Protein AF-A0A9R1XQG2-F1 (afdb_monomer_lite)

Structure (mmCIF, N/CA/C/O backbone):
data_AF-A0A9R1XQG2-F1
#
_entry.id   AF-A0A9R1XQG2-F1
#
loop_
_atom_site.group_PDB
_atom_site.id
_atom_site.type_symbol
_atom_site.label_atom_id
_atom_site.label_alt_id
_atom_site.label_comp_id
_atom_site.label_asym_id
_atom_site.label_entity_id
_atom_site.label_seq_id
_atom_site.pdbx_PDB_ins_code
_atom_site.Cartn_x
_atom_site.Cartn_y
_atom_site.Cartn_z
_atom_site.occupancy
_atom_site.B_iso_or_equiv
_atom_site.auth_seq_id
_atom_site.auth_comp_id
_atom_site.auth_asym_id
_atom_site.auth_atom_id
_atom_site.pdbx_PDB_model_num
ATOM 1 N N . MET A 1 1 ? -25.262 -11.845 34.149 1.00 42.41 1 MET A N 1
ATOM 2 C CA . MET A 1 1 ? -24.342 -10.850 33.544 1.00 42.41 1 MET A CA 1
ATOM 3 C C . MET A 1 1 ? -23.549 -11.392 32.338 1.00 42.41 1 MET A C 1
ATOM 5 O O . MET A 1 1 ? -22.545 -10.799 31.979 1.00 42.41 1 MET A O 1
ATOM 9 N N . LEU A 1 2 ? -23.989 -12.481 31.679 1.00 42.47 2 LEU A N 1
ATOM 10 C CA . LEU A 1 2 ? -23.275 -13.110 30.546 1.00 42.47 2 LEU A CA 1
ATOM 11 C C . LEU A 1 2 ? -24.090 -13.155 29.234 1.00 42.47 2 LEU A C 1
ATOM 13 O O . LEU A 1 2 ? -23.563 -13.539 28.199 1.00 42.47 2 LEU A O 1
ATOM 17 N N . LEU A 1 3 ? -25.350 -12.705 29.249 1.00 41.69 3 LEU A N 1
ATOM 18 C CA . LEU A 1 3 ? -26.226 -12.685 28.066 1.00 41.69 3 LEU A CA 1
ATOM 19 C C . LEU A 1 3 ? -26.034 -11.447 27.166 1.00 41.69 3 LEU A C 1
ATOM 21 O O . LEU A 1 3 ? -26.399 -11.480 25.998 1.00 41.69 3 LEU A O 1
ATOM 25 N N . TRP A 1 4 ? -25.411 -10.371 27.663 1.00 38.34 4 TRP A N 1
ATOM 26 C CA . TRP A 1 4 ? -25.212 -9.131 26.893 1.00 38.34 4 TRP A CA 1
ATOM 27 C C . TRP A 1 4 ? -24.009 -9.167 25.937 1.00 38.34 4 TRP A C 1
ATOM 29 O O . TRP A 1 4 ? -23.982 -8.430 24.955 1.00 38.34 4 TRP A O 1
ATOM 39 N N . GLN A 1 5 ? -23.017 -10.032 26.176 1.00 43.19 5 GLN A N 1
ATOM 40 C CA . GLN A 1 5 ? -21.845 -10.134 25.294 1.00 43.19 5 GLN A CA 1
ATOM 41 C C . GLN A 1 5 ? -22.120 -10.944 24.019 1.00 43.19 5 GLN A C 1
ATOM 43 O O . GLN A 1 5 ? -21.487 -10.692 22.993 1.00 43.19 5 GLN A O 1
ATOM 48 N N . GLN A 1 6 ? -23.083 -11.871 24.049 1.00 47.44 6 GLN A N 1
ATOM 49 C CA . GLN A 1 6 ? -23.432 -12.701 22.889 1.00 47.44 6 GLN A CA 1
ATOM 50 C C . GLN A 1 6 ? -24.205 -11.923 21.810 1.00 47.44 6 GLN A C 1
ATOM 52 O O . GLN A 1 6 ? -24.012 -12.186 20.625 1.00 47.44 6 GLN A O 1
ATOM 57 N N . PHE A 1 7 ? -24.966 -10.886 22.180 1.00 44.75 7 PHE A N 1
ATOM 58 C CA . PHE A 1 7 ? -25.686 -10.040 21.215 1.00 44.75 7 PHE A CA 1
ATOM 59 C C . PHE A 1 7 ? -24.763 -9.198 20.313 1.00 44.75 7 PHE A C 1
ATOM 61 O O . PHE A 1 7 ? -25.100 -8.924 19.165 1.00 44.75 7 PHE A O 1
ATOM 68 N N . CYS A 1 8 ? -23.568 -8.823 20.780 1.00 47.97 8 CYS A N 1
ATOM 69 C CA . CYS A 1 8 ? -22.641 -7.995 19.996 1.00 47.97 8 CYS A CA 1
ATOM 70 C C . CYS A 1 8 ? -21.919 -8.746 18.864 1.00 47.97 8 CYS A C 1
ATOM 72 O O . CYS A 1 8 ? -21.434 -8.109 17.936 1.00 47.97 8 CYS A O 1
ATOM 74 N N . VAL A 1 9 ? -21.768 -10.074 18.943 1.00 49.84 9 VAL A N 1
ATOM 75 C CA . VAL A 1 9 ? -21.103 -10.852 17.877 1.00 49.84 9 VAL A CA 1
ATOM 76 C C . VAL A 1 9 ? -22.069 -11.089 16.715 1.00 49.84 9 VAL A C 1
ATOM 78 O O . VAL A 1 9 ? -21.676 -10.917 15.563 1.00 49.84 9 VAL A O 1
ATOM 81 N N . ALA A 1 10 ? -23.328 -11.425 17.019 1.00 48.06 10 ALA A N 1
ATOM 82 C CA . ALA A 1 10 ? -24.360 -11.685 16.017 1.00 48.06 10 ALA A CA 1
ATOM 83 C C . ALA A 1 10 ? -24.620 -10.455 15.122 1.00 48.06 10 ALA A C 1
ATOM 85 O O . ALA A 1 10 ? -24.647 -10.572 13.901 1.00 48.06 10 ALA A O 1
ATOM 86 N N . HIS A 1 11 ? -24.658 -9.251 15.705 1.00 46.00 11 HIS A N 1
ATOM 87 C CA . HIS A 1 11 ? -24.937 -8.015 14.962 1.00 46.00 11 HIS A CA 1
ATOM 88 C C . HIS A 1 11 ? -23.833 -7.537 13.999 1.00 46.00 11 HIS A C 1
ATOM 90 O O . HIS A 1 11 ? -24.115 -6.705 13.141 1.00 46.00 11 HIS A O 1
ATOM 96 N N . ILE A 1 12 ? -22.586 -8.018 14.102 1.00 48.78 12 ILE A N 1
ATOM 97 C CA . ILE A 1 12 ? -21.514 -7.582 13.180 1.00 48.78 12 ILE A CA 1
ATOM 98 C C . ILE A 1 12 ? -21.551 -8.393 11.873 1.00 48.78 12 ILE A C 1
ATOM 100 O O . ILE A 1 12 ? -21.274 -7.840 10.808 1.00 48.78 12 ILE A O 1
ATOM 104 N N . MET A 1 13 ? -21.946 -9.673 11.919 1.00 38.31 13 MET A N 1
ATOM 105 C CA . MET A 1 13 ? -22.167 -10.475 10.701 1.00 38.31 13 MET A CA 1
ATOM 106 C C . MET A 1 13 ? -23.529 -10.184 10.050 1.00 38.31 13 MET A C 1
ATOM 108 O O . MET A 1 13 ? -23.683 -10.384 8.851 1.00 38.31 13 MET A O 1
ATOM 112 N N . GLU A 1 14 ? -24.468 -9.618 10.811 1.00 44.75 14 GLU A N 1
ATOM 113 C CA . GLU A 1 14 ? -25.760 -9.096 10.346 1.00 44.75 14 GLU A CA 1
ATOM 114 C C . GLU A 1 14 ? -25.723 -7.563 10.132 1.00 44.75 14 GLU A C 1
ATOM 116 O O . GLU A 1 14 ? -26.714 -6.854 10.285 1.00 44.75 14 GLU A O 1
ATOM 121 N N . SER A 1 15 ? -24.555 -7.003 9.792 1.00 41.78 15 SER A N 1
ATOM 122 C CA . SER A 1 15 ? -24.371 -5.551 9.606 1.00 41.78 15 SER A CA 1
ATOM 123 C C . SER A 1 15 ? -24.803 -5.016 8.233 1.00 41.78 15 SER A C 1
ATOM 125 O O . SER A 1 15 ? -24.546 -3.859 7.911 1.00 41.78 15 SER A O 1
ATOM 127 N N . THR A 1 16 ? -25.526 -5.800 7.429 1.00 44.00 16 THR A N 1
ATOM 128 C CA . THR A 1 16 ? -26.267 -5.269 6.270 1.00 44.00 16 THR A CA 1
ATOM 129 C C . THR A 1 16 ? -27.652 -4.724 6.644 1.00 44.00 16 THR A C 1
ATOM 131 O O . THR A 1 16 ? -28.327 -4.161 5.783 1.00 44.00 16 THR A O 1
ATOM 134 N N . GLN A 1 17 ? -28.080 -4.828 7.913 1.00 46.62 17 GLN A N 1
ATOM 135 C CA . GLN A 1 17 ? -29.454 -4.522 8.332 1.00 46.62 17 GLN A CA 1
ATOM 136 C C . GLN A 1 17 ? -29.570 -3.479 9.461 1.00 46.62 17 GLN A C 1
ATOM 138 O O . GLN A 1 17 ? -30.430 -3.578 10.330 1.00 46.62 17 GLN A O 1
ATOM 143 N N . SER A 1 18 ? -28.780 -2.409 9.441 1.00 52.53 18 SER A N 1
ATOM 144 C CA . SER A 1 18 ? -29.211 -1.154 10.073 1.00 52.53 18 SER A CA 1
ATOM 145 C C . SER A 1 18 ? -29.045 -0.043 9.056 1.00 52.53 18 SER A C 1
ATOM 147 O O . SER A 1 18 ? -27.949 0.480 8.866 1.00 52.53 18 SER A O 1
ATOM 149 N N . ARG A 1 19 ? -30.131 0.267 8.339 1.00 51.00 19 ARG A N 1
ATOM 150 C CA . ARG A 1 19 ? -30.162 1.418 7.431 1.00 51.00 19 ARG A CA 1
ATOM 151 C C . ARG A 1 19 ? -29.776 2.653 8.254 1.00 51.00 19 ARG A C 1
ATOM 153 O O . ARG A 1 19 ? -30.398 2.850 9.301 1.00 51.00 19 ARG A O 1
ATOM 160 N N . PRO A 1 20 ? -28.785 3.454 7.830 1.00 58.19 20 PRO A N 1
ATOM 161 C CA . PRO A 1 20 ? -28.455 4.666 8.556 1.00 58.19 20 PRO A CA 1
ATOM 162 C C . PRO A 1 20 ? -29.703 5.547 8.580 1.00 58.19 20 PRO A C 1
ATOM 164 O O . PRO A 1 20 ? -30.411 5.670 7.573 1.00 58.19 20 PRO A O 1
ATOM 167 N N . MET A 1 21 ? -30.043 6.062 9.762 1.00 60.50 21 MET A N 1
ATOM 168 C CA . MET A 1 21 ? -31.307 6.763 9.935 1.00 60.50 21 MET A CA 1
ATOM 169 C C . MET A 1 21 ? -31.192 8.083 9.179 1.00 60.50 21 MET A C 1
ATOM 171 O O . MET A 1 21 ? -30.316 8.897 9.463 1.00 60.50 21 MET A O 1
ATOM 175 N N . LEU A 1 22 ? -32.019 8.256 8.149 1.00 62.97 22 LEU A N 1
ATOM 176 C CA . LEU A 1 22 ? -32.041 9.488 7.373 1.00 62.97 22 LEU A CA 1
ATOM 177 C C . LEU A 1 22 ? -32.662 10.576 8.247 1.00 62.97 22 LEU A C 1
ATOM 179 O O . LEU A 1 22 ? -33.854 10.533 8.553 1.00 62.97 22 LEU A O 1
ATOM 183 N N . HIS A 1 23 ? -31.855 11.545 8.664 1.00 67.75 23 HIS A N 1
ATOM 184 C CA . HIS A 1 23 ? -32.350 12.743 9.319 1.00 67.75 23 HIS A CA 1
ATOM 185 C C . HIS A 1 23 ? -32.648 13.804 8.267 1.00 67.75 23 HIS A C 1
ATOM 187 O O . HIS A 1 23 ? -31.769 14.229 7.514 1.00 67.75 23 HIS A O 1
ATOM 193 N N . ALA A 1 24 ? -33.914 14.212 8.235 1.00 69.50 24 ALA A N 1
ATOM 194 C CA . ALA A 1 24 ? -34.388 15.363 7.490 1.00 69.50 24 ALA A CA 1
ATOM 195 C C . ALA A 1 24 ? -34.620 16.541 8.443 1.00 69.50 24 ALA A C 1
ATOM 197 O O . ALA A 1 24 ? -34.716 16.374 9.662 1.00 69.50 24 ALA A O 1
ATOM 198 N N . CYS A 1 25 ? -34.700 17.742 7.878 1.00 75.00 25 CYS A N 1
ATOM 199 C CA . CYS A 1 25 ? -34.927 18.959 8.644 1.00 75.00 25 CYS A CA 1
ATOM 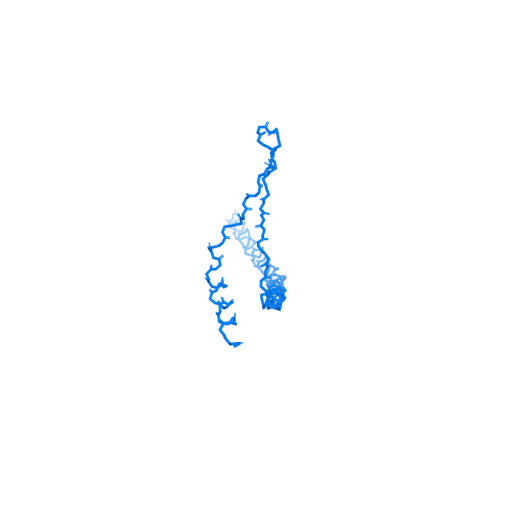200 C C . CYS A 1 25 ? -36.226 18.879 9.480 1.00 75.00 25 CYS A C 1
ATOM 202 O O . CYS A 1 25 ? -37.262 18.486 8.946 1.00 75.00 25 CYS A O 1
ATOM 204 N N . PRO A 1 26 ? -36.200 19.267 10.771 1.00 73.25 26 PRO A N 1
ATOM 205 C CA . PRO A 1 26 ? -37.320 19.057 11.694 1.00 73.25 26 PRO A CA 1
ATOM 206 C C . PRO A 1 26 ? -38.512 20.000 11.463 1.00 73.25 26 PRO A C 1
ATOM 208 O O . PRO A 1 26 ? -39.559 19.811 12.075 1.00 73.25 26 PRO A O 1
ATOM 211 N N . LEU A 1 27 ? -38.365 21.024 10.613 1.00 75.44 27 LEU A N 1
ATOM 212 C CA . LEU A 1 27 ? -39.443 21.959 10.294 1.00 75.44 27 LEU A CA 1
ATOM 213 C C . LEU A 1 27 ? -40.253 21.449 9.089 1.00 75.44 27 LEU A C 1
ATOM 215 O O . LEU A 1 27 ? -39.692 21.416 7.982 1.00 75.44 27 LEU A O 1
ATOM 219 N N . PRO A 1 28 ? -41.551 21.121 9.262 1.00 68.12 28 PRO A N 1
ATOM 220 C CA . PRO A 1 28 ? -42.434 20.848 8.132 1.00 68.12 28 PRO A CA 1
ATOM 221 C C . PRO A 1 28 ? -42.494 22.081 7.212 1.00 68.12 28 PRO A C 1
ATOM 223 O O . PRO A 1 28 ? -42.493 23.214 7.689 1.00 68.12 28 PRO A O 1
ATOM 226 N N . ASP A 1 29 ? -42.458 21.856 5.896 1.00 66.19 29 ASP A N 1
ATOM 227 C CA . ASP A 1 29 ? -42.473 22.878 4.828 1.00 66.19 29 ASP A CA 1
ATOM 228 C C . ASP A 1 29 ? -41.282 23.855 4.771 1.00 66.19 29 ASP A C 1
ATOM 230 O O . ASP A 1 29 ? -41.301 24.856 4.046 1.00 66.19 29 ASP A O 1
ATOM 234 N N . SER A 1 30 ? -40.186 23.561 5.475 1.00 68.12 30 SER A N 1
ATOM 235 C CA . SER A 1 30 ? -38.956 24.344 5.329 1.00 68.12 30 SER A CA 1
ATOM 236 C C . SER A 1 30 ? -38.249 24.054 3.995 1.00 68.12 30 SER A C 1
ATOM 238 O O . SER A 1 30 ? -38.123 22.911 3.566 1.00 68.12 30 SER A O 1
ATOM 240 N N . LYS A 1 31 ? -37.680 25.084 3.346 1.00 72.62 31 LYS A N 1
ATOM 241 C CA . LYS A 1 31 ? -36.824 24.937 2.139 1.00 72.62 31 LYS A CA 1
ATOM 242 C C . LYS A 1 31 ? -35.483 24.225 2.417 1.00 72.62 31 LYS A C 1
ATOM 244 O O . LYS A 1 31 ? -34.605 24.197 1.552 1.00 72.62 31 LYS A O 1
ATOM 249 N N . CYS A 1 32 ? -35.292 23.697 3.624 1.00 67.25 32 CYS A N 1
ATOM 250 C CA . CYS A 1 32 ? -34.079 23.020 4.040 1.00 67.25 32 CYS A CA 1
ATOM 251 C C . CYS A 1 32 ? -33.943 21.673 3.313 1.00 67.25 32 CYS A C 1
ATOM 253 O O . CYS A 1 32 ? -34.749 20.769 3.502 1.00 67.25 32 CYS A O 1
ATOM 255 N N . ARG A 1 33 ? -32.886 21.518 2.507 1.00 66.56 33 ARG A N 1
ATOM 256 C CA . ARG A 1 33 ? -32.547 20.262 1.806 1.00 66.56 33 ARG A CA 1
ATOM 257 C C . ARG A 1 33 ? -31.516 19.427 2.565 1.00 66.56 33 ARG A C 1
ATOM 259 O O . ARG A 1 33 ? -30.681 18.770 1.951 1.00 66.56 33 ARG A O 1
ATOM 266 N N . PHE A 1 34 ? -31.510 19.505 3.892 1.00 68.75 34 PHE A N 1
ATOM 267 C CA . PHE A 1 34 ? -30.565 18.727 4.679 1.00 68.75 34 PHE A CA 1
ATOM 268 C C . PHE A 1 34 ? -31.063 17.286 4.788 1.00 68.75 34 PHE A C 1
ATOM 270 O O . PHE A 1 34 ? -32.082 17.023 5.425 1.00 68.75 34 PHE A O 1
ATOM 277 N N . LEU A 1 35 ? -30.342 16.381 4.129 1.00 69.00 35 LEU A N 1
ATOM 278 C CA . LEU A 1 35 ? -30.474 14.936 4.260 1.00 69.00 35 LEU A CA 1
ATOM 279 C C . LEU A 1 35 ? -29.134 14.428 4.783 1.00 69.00 35 LEU A C 1
ATOM 281 O O . LEU A 1 35 ? -28.142 14.408 4.054 1.00 69.00 35 LEU A O 1
ATOM 285 N N . GLY A 1 36 ? -29.102 14.094 6.069 1.00 68.88 36 GLY A N 1
ATOM 286 C CA . GLY A 1 36 ? -27.926 13.549 6.734 1.00 68.88 36 GLY A CA 1
ATOM 287 C C . GLY A 1 36 ? -28.132 12.080 7.063 1.00 68.88 36 GLY A C 1
ATOM 288 O O . GLY A 1 36 ? -29.209 11.682 7.507 1.00 68.88 36 GLY A O 1
ATOM 289 N N . TRP A 1 37 ? -27.095 11.274 6.872 1.00 72.81 37 TRP A N 1
ATOM 290 C CA . TRP A 1 37 ? -27.045 9.937 7.448 1.00 72.81 37 TRP A CA 1
ATOM 291 C C . TRP A 1 37 ? -26.665 10.052 8.923 1.00 72.81 37 TRP A C 1
ATOM 293 O O . TRP A 1 37 ? -25.708 10.748 9.260 1.00 72.81 37 TRP A O 1
ATOM 303 N N . PHE A 1 38 ? -27.420 9.386 9.792 1.00 66.56 38 PHE A N 1
ATOM 304 C CA . PHE A 1 38 ? -27.080 9.253 11.200 1.00 66.56 38 PHE A CA 1
ATOM 305 C C . PHE A 1 38 ? -26.617 7.839 11.496 1.00 66.56 38 PHE A C 1
ATOM 307 O O . PHE A 1 38 ? -27.393 6.880 11.399 1.00 66.56 38 PHE A O 1
ATOM 314 N N . ASP A 1 39 ? -25.347 7.734 11.866 1.00 68.50 39 ASP A N 1
ATOM 315 C CA . ASP A 1 39 ? -24.771 6.491 12.342 1.00 68.50 39 ASP A CA 1
ATOM 316 C C . ASP A 1 39 ? -25.170 6.273 13.802 1.00 68.50 39 ASP A C 1
ATOM 318 O O . ASP A 1 39 ? -25.019 7.141 14.664 1.00 68.50 39 ASP A O 1
ATOM 322 N N . LEU A 1 40 ? -25.689 5.081 14.083 1.00 68.69 40 LEU A N 1
ATOM 323 C CA . LEU A 1 40 ? -25.993 4.650 15.441 1.00 68.69 40 LEU A CA 1
ATOM 324 C C . LEU A 1 40 ? -24.700 4.549 16.271 1.00 68.69 40 LEU A C 1
ATOM 326 O O . LEU A 1 40 ? -23.627 4.268 15.725 1.00 68.69 40 LEU A O 1
ATOM 330 N N . PRO A 1 41 ? -24.775 4.733 17.603 1.00 72.31 41 PRO A N 1
ATOM 331 C CA . PRO A 1 41 ? -23.609 4.595 18.461 1.00 72.31 41 PRO A CA 1
ATOM 332 C C . PRO A 1 41 ? -23.022 3.184 18.336 1.00 72.31 41 PRO A C 1
ATOM 334 O O . PRO A 1 41 ? -23.681 2.186 18.626 1.00 72.31 41 PRO A O 1
ATOM 337 N N . MET A 1 42 ? -21.758 3.104 17.916 1.00 70.25 42 MET A N 1
ATOM 338 C CA . MET A 1 42 ? -21.035 1.837 17.814 1.00 70.25 42 MET A CA 1
ATOM 339 C C . MET A 1 42 ? -20.931 1.153 19.186 1.00 70.25 42 MET A C 1
ATOM 341 O O . MET A 1 42 ? -20.686 1.811 20.201 1.00 70.25 42 MET A O 1
ATOM 345 N N . CYS A 1 43 ? -21.041 -0.176 19.225 1.00 79.50 43 CYS A N 1
ATOM 346 C CA . CYS A 1 43 ? -20.845 -0.947 20.453 1.00 79.50 43 CYS A CA 1
ATOM 347 C C . CYS A 1 43 ? -19.388 -0.864 20.942 1.00 79.50 43 CYS A C 1
ATOM 349 O O . CYS A 1 43 ? -18.457 -0.850 20.135 1.00 79.50 43 CYS A O 1
ATOM 351 N N . ASP A 1 44 ? -19.160 -0.903 22.257 1.00 80.06 44 ASP A N 1
ATOM 352 C CA . ASP A 1 44 ? -17.813 -0.719 22.829 1.00 80.06 44 ASP A CA 1
ATOM 353 C C . ASP A 1 44 ? -16.813 -1.798 22.391 1.00 80.06 44 ASP A C 1
ATOM 355 O O . ASP A 1 44 ? -15.640 -1.515 22.148 1.00 80.06 44 ASP A O 1
ATOM 359 N N . ARG A 1 45 ? -17.289 -3.027 22.162 1.00 79.06 45 ARG A N 1
ATOM 360 C CA . ARG A 1 45 ? -16.473 -4.102 21.579 1.00 79.06 45 ARG A CA 1
ATOM 361 C C . ARG A 1 45 ? -16.047 -3.795 20.142 1.00 79.06 45 ARG A C 1
ATOM 363 O O . ARG A 1 45 ? -14.908 -4.065 19.771 1.00 79.06 45 ARG A O 1
ATOM 370 N N . ALA A 1 46 ? -16.940 -3.228 19.334 1.00 76.19 46 ALA A N 1
ATOM 371 C CA . ALA A 1 46 ? -16.636 -2.854 17.957 1.00 76.19 46 ALA A CA 1
ATOM 372 C C . ALA A 1 46 ? -15.619 -1.702 17.918 1.00 76.19 46 ALA A C 1
ATOM 374 O O . ALA A 1 46 ? -14.648 -1.778 17.166 1.00 76.19 46 ALA A O 1
ATOM 375 N N . LYS A 1 47 ? -15.769 -0.707 18.806 1.00 80.00 47 LYS A N 1
ATOM 376 C CA . LYS A 1 47 ? -14.788 0.379 18.989 1.00 80.00 47 LYS A CA 1
ATOM 377 C C . LYS A 1 47 ? -13.391 -0.144 19.334 1.00 80.00 47 LYS A C 1
ATOM 379 O O . LYS A 1 47 ? -12.409 0.443 18.896 1.00 80.00 47 LYS A O 1
ATOM 384 N N . ALA A 1 48 ? -13.292 -1.245 20.080 1.00 84.00 48 ALA A N 1
ATOM 385 C CA . ALA A 1 48 ? -12.011 -1.861 20.419 1.00 84.00 48 ALA A CA 1
ATOM 386 C C . ALA A 1 48 ? -11.406 -2.699 19.271 1.00 84.00 48 ALA A C 1
ATOM 388 O O . ALA A 1 48 ? -10.195 -2.672 19.065 1.00 84.00 48 ALA A O 1
ATOM 389 N N . ILE A 1 49 ? -12.225 -3.444 18.518 1.00 84.50 49 ILE A N 1
ATOM 390 C CA . ILE A 1 49 ? -11.749 -4.410 17.506 1.00 84.50 49 ILE A CA 1
ATOM 391 C C . ILE A 1 49 ? -11.481 -3.754 16.143 1.00 84.50 49 ILE A C 1
ATOM 393 O O . ILE A 1 49 ? -10.449 -4.021 15.522 1.00 84.50 49 ILE A O 1
ATOM 397 N N . ILE A 1 50 ? -12.397 -2.905 15.663 1.00 85.00 50 ILE A N 1
ATOM 398 C CA . ILE A 1 50 ? -12.359 -2.339 14.303 1.00 85.00 50 ILE A CA 1
ATOM 399 C C . ILE A 1 50 ? -11.047 -1.587 14.016 1.00 85.00 50 ILE A C 1
ATOM 401 O O . ILE A 1 50 ? -10.459 -1.836 12.961 1.00 85.00 50 ILE A O 1
ATOM 405 N N . PRO A 1 51 ? -10.515 -0.735 14.919 1.00 88.62 51 PRO A N 1
ATOM 406 C CA . PRO A 1 51 ? -9.259 -0.032 14.655 1.00 88.62 51 PRO A CA 1
ATOM 407 C C . PRO A 1 51 ? -8.071 -0.982 14.466 1.00 88.62 51 PRO A C 1
ATOM 409 O O . PRO A 1 51 ? -7.227 -0.755 13.598 1.00 88.62 51 PRO A O 1
ATOM 412 N N . GLY A 1 52 ? -8.017 -2.072 15.240 1.00 89.38 52 GLY A N 1
ATOM 413 C CA . GLY A 1 52 ? -6.975 -3.093 15.114 1.00 89.38 52 GLY A CA 1
ATOM 414 C C . GLY A 1 52 ? -7.042 -3.820 13.771 1.00 89.38 52 GLY A C 1
ATOM 415 O O . GLY A 1 52 ? -6.018 -3.997 13.107 1.00 89.38 52 GLY A O 1
ATOM 416 N N . LEU A 1 53 ? -8.254 -4.171 13.332 1.00 90.44 53 LEU A N 1
ATOM 417 C CA . LEU A 1 53 ? -8.480 -4.821 12.043 1.00 90.44 53 LEU A CA 1
ATOM 418 C C . LEU A 1 53 ? -8.120 -3.899 10.869 1.00 90.44 53 LEU A C 1
ATOM 420 O O . LEU A 1 53 ? -7.393 -4.309 9.966 1.00 90.44 53 LEU A O 1
ATOM 424 N N . LEU A 1 54 ? -8.558 -2.636 10.911 1.00 91.81 54 LEU A N 1
ATOM 425 C CA . LEU A 1 54 ? -8.225 -1.634 9.895 1.00 91.81 54 LEU A CA 1
ATOM 426 C C . LEU A 1 54 ? -6.714 -1.410 9.799 1.00 91.81 54 LEU A C 1
ATOM 428 O O . LEU A 1 54 ? -6.164 -1.356 8.700 1.00 91.81 54 LEU A O 1
ATOM 432 N N . LYS A 1 55 ? -6.022 -1.340 10.942 1.00 94.81 55 LYS A N 1
ATOM 433 C CA . LYS A 1 55 ? -4.561 -1.227 10.977 1.00 94.81 55 LYS A CA 1
ATOM 434 C C . LYS A 1 55 ? -3.889 -2.438 10.328 1.00 94.81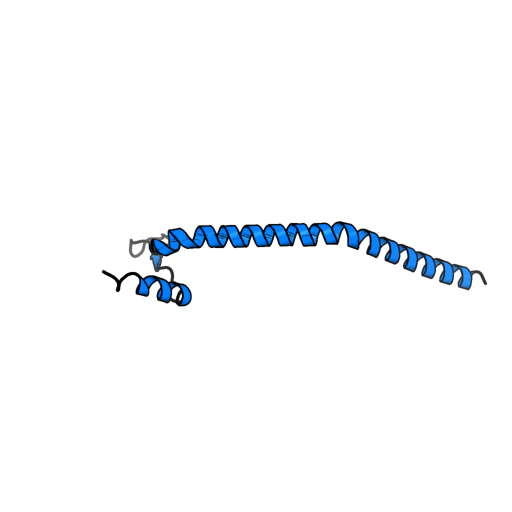 55 LYS A C 1
ATOM 436 O O . LYS A 1 55 ? -2.983 -2.264 9.516 1.00 94.81 55 LYS A O 1
ATOM 441 N N . SER A 1 56 ? -4.348 -3.650 10.641 1.00 94.81 56 SER A N 1
ATOM 442 C CA . SER A 1 56 ? -3.837 -4.883 10.031 1.00 94.81 56 SER A CA 1
ATOM 443 C C . SER A 1 56 ? -4.029 -4.885 8.510 1.00 94.81 56 SER A C 1
ATOM 445 O O . SER A 1 56 ? -3.071 -5.095 7.767 1.00 94.81 56 SER A O 1
ATOM 447 N N . MET A 1 57 ? -5.231 -4.548 8.033 1.00 95.12 57 MET A N 1
ATOM 448 C CA . MET A 1 57 ? -5.525 -4.467 6.600 1.00 95.12 57 MET A CA 1
ATOM 449 C C . MET A 1 57 ? -4.677 -3.416 5.883 1.00 95.12 57 MET A C 1
ATOM 451 O O . MET A 1 57 ? -4.177 -3.675 4.790 1.00 95.12 57 MET A O 1
ATOM 455 N N . ASN A 1 58 ? -4.500 -2.239 6.483 1.00 96.62 58 ASN A N 1
ATOM 456 C CA . ASN A 1 58 ? -3.682 -1.183 5.894 1.00 96.62 58 ASN A CA 1
ATOM 457 C C . ASN A 1 58 ? -2.215 -1.607 5.790 1.00 96.62 58 ASN A C 1
ATOM 459 O O . ASN A 1 58 ? -1.595 -1.381 4.753 1.00 96.62 58 ASN A O 1
ATOM 463 N N . ASN A 1 59 ? -1.686 -2.291 6.808 1.00 96.44 59 ASN A N 1
ATOM 464 C CA . ASN A 1 59 ? -0.335 -2.845 6.763 1.00 96.44 59 ASN A CA 1
ATOM 465 C C . ASN A 1 59 ? -0.189 -3.878 5.638 1.00 96.44 59 ASN A C 1
ATOM 467 O O . ASN A 1 59 ? 0.757 -3.795 4.863 1.00 96.44 59 ASN A O 1
ATOM 471 N N . LEU A 1 60 ? -1.147 -4.799 5.491 1.00 95.94 60 LEU A N 1
ATOM 472 C CA . LEU A 1 60 ? -1.131 -5.793 4.412 1.00 95.94 60 LEU A CA 1
ATOM 473 C C . LEU A 1 60 ? -1.184 -5.142 3.024 1.00 95.94 60 LEU A C 1
ATOM 475 O O . LEU A 1 60 ? -0.431 -5.532 2.132 1.00 95.94 60 LEU A O 1
ATOM 479 N N . LYS A 1 61 ? -2.032 -4.122 2.841 1.00 95.69 61 LYS A N 1
ATOM 480 C CA . LYS A 1 61 ? -2.111 -3.357 1.586 1.00 95.69 61 LYS A CA 1
ATOM 481 C C . LYS A 1 61 ? -0.796 -2.653 1.267 1.00 95.69 61 LYS A C 1
ATOM 483 O O . LYS A 1 61 ? -0.366 -2.689 0.120 1.00 95.69 61 LYS A O 1
ATOM 488 N N . LEU A 1 62 ? -0.152 -2.050 2.265 1.00 95.44 62 LEU A N 1
ATOM 489 C CA . LEU A 1 62 ? 1.163 -1.426 2.115 1.00 95.44 62 LEU A CA 1
ATOM 490 C C . LEU A 1 62 ? 2.227 -2.454 1.726 1.00 95.44 62 LEU A C 1
ATOM 492 O O . LEU A 1 62 ? 2.960 -2.228 0.767 1.00 95.44 62 LEU A O 1
ATOM 496 N N . SER A 1 63 ? 2.285 -3.599 2.409 1.00 93.69 63 SER A N 1
ATOM 497 C CA . SER A 1 63 ? 3.229 -4.672 2.081 1.00 93.69 63 SER A CA 1
ATOM 498 C C . SER A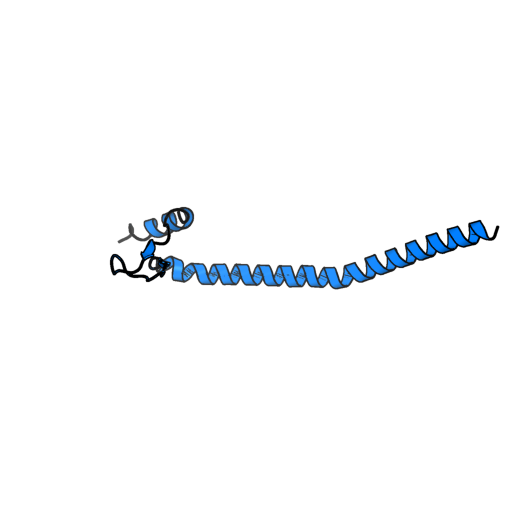 1 63 ? 3.027 -5.197 0.660 1.00 93.69 63 SER A C 1
ATOM 500 O O . SER A 1 63 ? 3.997 -5.344 -0.081 1.00 93.69 63 SER A O 1
ATOM 502 N N . ALA A 1 64 ? 1.775 -5.417 0.250 1.00 94.38 64 ALA A N 1
ATOM 503 C CA . ALA A 1 64 ? 1.447 -5.814 -1.114 1.00 94.38 64 ALA A CA 1
ATOM 504 C C . ALA A 1 64 ? 1.852 -4.730 -2.123 1.00 94.38 64 ALA A C 1
ATOM 506 O O . ALA A 1 64 ? 2.507 -5.034 -3.115 1.00 94.38 64 ALA A O 1
ATOM 507 N N . PHE A 1 65 ? 1.530 -3.461 -1.855 1.00 94.69 65 PHE A N 1
ATOM 508 C CA . PHE A 1 65 ? 1.913 -2.339 -2.711 1.00 94.69 65 PHE A CA 1
ATOM 509 C C . PHE A 1 65 ? 3.432 -2.269 -2.894 1.00 94.69 65 PHE A C 1
ATOM 511 O O . PHE A 1 65 ? 3.893 -2.191 -4.028 1.00 94.69 65 PHE A O 1
ATOM 518 N N . VAL A 1 66 ? 4.217 -2.351 -1.817 1.00 91.00 66 VAL A N 1
ATOM 519 C CA . VAL A 1 66 ? 5.687 -2.336 -1.889 1.00 91.00 66 VAL A CA 1
ATOM 520 C C . VAL A 1 66 ? 6.214 -3.532 -2.683 1.00 91.00 66 VAL A C 1
ATOM 522 O O . VAL A 1 66 ? 7.092 -3.355 -3.524 1.00 91.00 66 VAL A O 1
ATOM 525 N N . TYR A 1 67 ? 5.653 -4.727 -2.478 1.00 92.25 67 TYR A N 1
ATOM 526 C CA . TYR A 1 67 ? 6.027 -5.924 -3.232 1.00 92.25 67 TYR A CA 1
ATOM 527 C C . TYR A 1 67 ? 5.765 -5.768 -4.738 1.00 92.25 67 TYR A C 1
ATOM 529 O O . TYR A 1 67 ? 6.684 -5.936 -5.541 1.00 92.25 67 TYR A O 1
ATOM 537 N N . TYR A 1 68 ? 4.543 -5.388 -5.129 1.00 90.69 68 TYR A N 1
ATOM 538 C CA . TYR A 1 68 ? 4.183 -5.200 -6.537 1.00 90.69 68 TYR A CA 1
ATOM 539 C C . TYR A 1 68 ? 4.983 -4.068 -7.188 1.00 90.69 68 TYR A C 1
ATOM 541 O O . TYR A 1 68 ? 5.484 -4.247 -8.296 1.00 90.69 68 TYR A O 1
ATOM 549 N N . ASN A 1 69 ? 5.167 -2.934 -6.501 1.00 86.94 69 ASN A N 1
ATOM 550 C CA . ASN A 1 69 ? 5.988 -1.839 -7.023 1.00 86.94 69 ASN A CA 1
ATOM 551 C C . ASN A 1 69 ? 7.449 -2.263 -7.187 1.00 86.94 69 ASN A C 1
ATOM 553 O O . ASN A 1 69 ? 8.048 -1.993 -8.223 1.00 86.94 69 ASN A O 1
ATOM 557 N N . GLY A 1 70 ? 8.017 -2.979 -6.213 1.00 80.81 70 GLY A N 1
ATOM 558 C CA . GLY A 1 70 ? 9.383 -3.491 -6.303 1.00 80.81 70 GLY A CA 1
ATOM 559 C C . GLY A 1 70 ? 9.578 -4.456 -7.475 1.00 80.81 70 GLY A C 1
ATOM 560 O O . GLY A 1 70 ? 10.573 -4.364 -8.196 1.00 80.81 70 GLY A O 1
ATOM 561 N N . GLN A 1 71 ? 8.622 -5.355 -7.723 1.00 80.50 71 GLN A N 1
ATOM 562 C CA . GLN A 1 71 ? 8.683 -6.245 -8.884 1.00 80.50 71 GLN A CA 1
ATOM 563 C C . GLN A 1 71 ? 8.513 -5.497 -10.208 1.00 80.50 71 GLN A C 1
ATOM 565 O O . GLN A 1 71 ? 9.271 -5.742 -11.146 1.00 80.50 71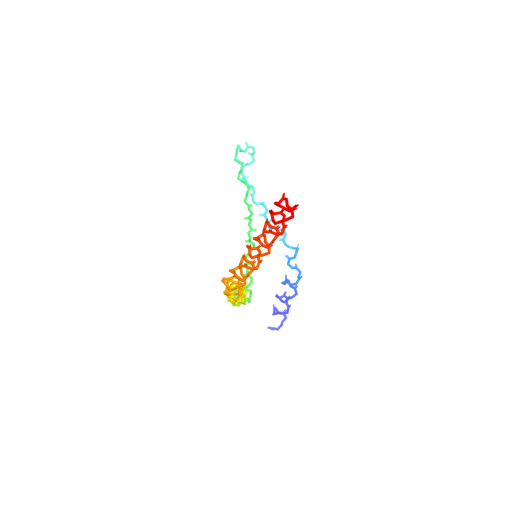 GLN A O 1
ATOM 570 N N . PHE A 1 72 ? 7.575 -4.551 -10.281 1.00 81.94 72 PHE A N 1
ATOM 571 C CA . PHE A 1 72 ? 7.324 -3.750 -11.478 1.00 81.94 72 PHE A CA 1
ATOM 572 C C . PHE A 1 72 ? 8.576 -2.983 -11.926 1.00 81.94 72 PHE A C 1
ATOM 574 O O . PHE A 1 72 ? 8.950 -3.061 -13.097 1.00 81.94 72 PHE A O 1
ATOM 581 N N . MET A 1 73 ? 9.296 -2.349 -10.992 1.00 76.12 73 MET A N 1
ATOM 582 C CA . MET A 1 73 ? 10.521 -1.592 -11.299 1.00 76.12 73 MET A CA 1
ATOM 583 C C . MET A 1 73 ? 11.647 -2.457 -11.890 1.00 76.12 73 MET A C 1
ATOM 585 O O . MET A 1 73 ? 12.496 -1.943 -12.611 1.00 76.12 73 MET A O 1
ATOM 589 N N . ASN A 1 74 ? 11.644 -3.769 -11.636 1.00 79.00 74 ASN A N 1
ATOM 590 C CA . ASN A 1 74 ? 12.636 -4.703 -12.178 1.00 79.00 74 ASN A CA 1
ATOM 591 C C . ASN A 1 74 ? 12.159 -5.429 -13.448 1.00 79.00 74 ASN A C 1
ATOM 593 O O . ASN A 1 74 ? 12.976 -5.811 -14.289 1.00 79.00 74 ASN A O 1
ATOM 597 N N . LEU A 1 75 ? 10.849 -5.640 -13.596 1.00 83.94 75 LEU A N 1
ATOM 598 C CA . LEU A 1 75 ? 10.264 -6.381 -14.714 1.00 83.94 75 LEU A CA 1
ATOM 599 C C . LEU A 1 75 ? 10.096 -5.507 -15.964 1.00 83.94 75 LEU A C 1
ATOM 601 O O . LEU A 1 75 ? 10.448 -5.928 -17.064 1.00 83.94 75 LEU A O 1
ATOM 605 N N . VAL A 1 76 ? 9.605 -4.280 -15.797 1.00 87.12 76 VAL A N 1
ATOM 606 C CA . VAL A 1 76 ? 9.361 -3.334 -16.896 1.00 87.12 76 VAL A CA 1
ATOM 607 C C . VAL A 1 76 ? 10.607 -3.045 -17.739 1.00 87.12 76 VAL A C 1
ATOM 609 O O . VAL A 1 76 ? 10.512 -3.189 -18.958 1.00 87.12 76 VAL A O 1
ATOM 612 N N . PRO A 1 77 ? 11.789 -2.717 -17.172 1.00 87.88 77 PRO A N 1
ATOM 613 C CA . PRO A 1 77 ? 12.969 -2.459 -17.997 1.00 87.88 77 PRO A CA 1
ATOM 614 C C . PRO A 1 77 ? 13.409 -3.699 -18.785 1.00 87.88 77 PRO A C 1
ATOM 616 O O . PRO A 1 77 ? 13.865 -3.568 -19.919 1.00 87.88 77 PRO A O 1
ATOM 619 N N . ARG A 1 78 ? 13.218 -4.908 -18.236 1.00 88.31 78 ARG A N 1
ATOM 620 C CA . ARG A 1 78 ? 13.517 -6.164 -18.941 1.00 88.31 78 ARG A CA 1
ATOM 621 C C . ARG A 1 78 ? 12.581 -6.371 -20.131 1.00 88.31 78 ARG A C 1
ATOM 623 O O . ARG A 1 78 ? 13.055 -6.680 -21.219 1.00 88.31 78 ARG A O 1
ATOM 630 N N . ILE A 1 79 ? 11.276 -6.166 -19.945 1.00 91.19 79 ILE A N 1
ATOM 631 C CA . ILE A 1 79 ? 10.283 -6.278 -21.025 1.00 91.19 79 ILE A CA 1
ATOM 632 C C . ILE A 1 79 ? 10.576 -5.258 -22.131 1.00 91.19 79 ILE A C 1
ATOM 634 O O . ILE A 1 79 ? 10.606 -5.625 -23.303 1.00 91.19 79 ILE A O 1
ATOM 638 N N . ILE A 1 80 ? 10.850 -4.000 -21.767 1.00 94.19 80 ILE A N 1
ATOM 639 C CA . ILE A 1 80 ? 11.183 -2.941 -22.730 1.00 94.19 80 ILE A CA 1
ATOM 640 C C . ILE A 1 80 ? 12.455 -3.299 -23.508 1.00 94.19 80 ILE A C 1
ATOM 642 O O . ILE A 1 80 ? 12.468 -3.176 -24.730 1.00 94.19 80 ILE A O 1
ATOM 646 N N . MET A 1 81 ? 13.498 -3.792 -22.832 1.00 93.00 81 MET A N 1
ATOM 647 C CA . MET A 1 81 ? 14.752 -4.190 -23.477 1.00 93.00 81 MET A CA 1
ATOM 648 C C . MET A 1 81 ? 14.531 -5.275 -24.542 1.00 93.00 81 MET A C 1
ATOM 650 O O . MET A 1 81 ? 14.981 -5.118 -25.676 1.00 93.00 81 MET A O 1
ATOM 654 N N . TYR A 1 82 ? 13.813 -6.353 -24.206 1.00 94.19 82 TYR A N 1
ATOM 655 C CA . TYR A 1 82 ? 13.515 -7.419 -25.168 1.00 94.19 82 TYR A CA 1
ATOM 656 C C . TYR A 1 82 ? 12.584 -6.946 -26.291 1.00 94.19 82 TYR A C 1
ATOM 658 O O . TYR A 1 82 ? 12.775 -7.337 -27.441 1.00 94.19 82 TYR A O 1
ATOM 666 N N . GLY A 1 83 ? 11.630 -6.061 -25.984 1.00 95.50 83 GLY A N 1
ATOM 667 C CA . GLY A 1 83 ? 10.757 -5.437 -26.977 1.00 95.50 83 GLY A CA 1
ATOM 668 C C . GLY A 1 83 ? 11.544 -4.636 -28.015 1.00 95.50 83 GLY A C 1
ATOM 669 O O . GLY A 1 83 ? 11.415 -4.892 -29.211 1.00 95.50 83 GLY A O 1
ATOM 670 N N . ILE A 1 84 ? 12.426 -3.735 -27.569 1.00 96.38 84 ILE A N 1
ATOM 671 C CA . ILE A 1 84 ? 13.285 -2.934 -28.455 1.00 96.38 84 ILE A CA 1
ATOM 672 C C . ILE A 1 84 ? 14.192 -3.840 -29.290 1.00 96.38 84 ILE A C 1
ATOM 674 O O . ILE A 1 84 ? 14.266 -3.675 -30.505 1.00 96.38 84 ILE A O 1
ATOM 678 N N . LEU A 1 85 ? 14.849 -4.821 -28.663 1.00 95.81 85 LEU A N 1
ATOM 679 C CA . LEU A 1 85 ? 15.732 -5.747 -29.370 1.00 95.81 85 LEU A CA 1
ATOM 680 C C . LEU A 1 85 ? 14.981 -6.517 -30.465 1.00 95.81 85 LEU A C 1
ATOM 682 O O . LEU A 1 85 ? 15.474 -6.620 -31.585 1.00 95.81 85 LEU A O 1
ATOM 686 N N . SER A 1 86 ? 13.776 -7.011 -30.167 1.00 95.25 86 SER A N 1
ATOM 687 C CA . SER A 1 86 ? 12.951 -7.727 -31.145 1.00 95.25 86 SER A CA 1
ATOM 688 C C . SER A 1 86 ? 12.537 -6.846 -32.329 1.00 95.25 86 SER A C 1
ATOM 690 O O . SER A 1 86 ? 12.622 -7.287 -33.472 1.00 95.25 86 SER A O 1
ATOM 692 N N . TYR A 1 87 ? 12.172 -5.584 -32.079 1.00 94.75 87 TYR A N 1
ATOM 693 C CA . TYR A 1 87 ? 11.821 -4.627 -33.128 1.00 94.75 87 TYR A CA 1
ATOM 694 C C . TYR A 1 87 ? 13.017 -4.315 -34.032 1.00 94.75 87 TYR A C 1
ATOM 696 O O . TYR A 1 87 ? 12.898 -4.363 -35.253 1.00 94.75 87 TYR A O 1
ATOM 704 N N . LEU A 1 88 ? 14.191 -4.062 -33.441 1.00 95.44 88 LEU A N 1
ATOM 705 C CA . LEU A 1 88 ? 15.418 -3.818 -34.200 1.00 95.44 88 LEU A CA 1
ATOM 706 C C . LEU A 1 88 ? 15.775 -5.006 -35.097 1.00 95.44 88 LEU A C 1
ATOM 708 O O . LEU A 1 88 ? 16.148 -4.801 -36.248 1.00 95.44 88 LEU A O 1
ATOM 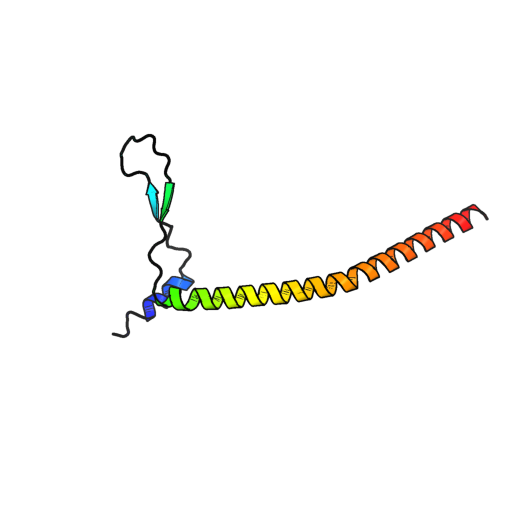712 N N . ILE A 1 89 ? 15.622 -6.238 -34.603 1.00 95.44 89 ILE A N 1
ATOM 713 C CA . ILE A 1 89 ? 15.850 -7.447 -35.404 1.00 95.44 89 ILE A CA 1
ATOM 714 C C . ILE A 1 89 ? 14.911 -7.481 -36.613 1.00 95.44 89 ILE A C 1
ATOM 716 O O . ILE A 1 89 ? 15.380 -7.705 -37.725 1.00 95.44 89 ILE A O 1
ATOM 720 N N . VAL A 1 90 ? 13.612 -7.233 -36.423 1.00 95.25 90 VAL A N 1
ATOM 721 C CA . VAL A 1 90 ? 12.634 -7.225 -37.526 1.00 95.25 90 VAL A CA 1
ATOM 722 C C . VAL A 1 90 ? 12.998 -6.173 -38.576 1.00 95.25 90 VAL A C 1
ATOM 724 O O . VAL A 1 90 ? 13.092 -6.504 -39.755 1.00 95.25 90 VAL A O 1
ATOM 727 N N . VAL A 1 91 ? 13.313 -4.947 -38.152 1.00 95.00 91 VAL A N 1
ATOM 728 C CA . VAL A 1 91 ? 13.717 -3.855 -39.056 1.00 95.00 91 VAL A CA 1
ATOM 729 C C . VAL A 1 91 ? 14.989 -4.206 -39.836 1.00 95.00 91 VAL A C 1
ATOM 731 O O . VAL A 1 91 ? 15.080 -3.957 -41.039 1.00 95.00 91 VAL A O 1
ATOM 734 N N . ILE A 1 92 ? 15.984 -4.809 -39.181 1.00 93.88 92 ILE A N 1
ATOM 735 C CA . ILE A 1 92 ? 17.223 -5.238 -39.846 1.00 93.88 92 ILE A CA 1
ATOM 736 C C . ILE A 1 92 ? 16.929 -6.331 -40.880 1.00 93.88 92 ILE A C 1
ATOM 738 O O . ILE A 1 92 ? 17.419 -6.259 -42.002 1.00 93.88 92 ILE A O 1
ATOM 742 N N . MET A 1 93 ? 16.108 -7.324 -40.541 1.00 91.00 93 MET A N 1
ATOM 743 C CA . MET A 1 93 ? 15.752 -8.397 -41.474 1.00 91.00 93 MET A CA 1
ATOM 744 C C . MET A 1 93 ? 14.972 -7.868 -42.685 1.00 91.00 93 MET A C 1
ATOM 746 O O . MET A 1 93 ? 15.244 -8.286 -43.808 1.00 91.00 93 MET A O 1
ATOM 750 N N . GLU A 1 94 ? 14.055 -6.919 -42.484 1.00 91.88 94 GLU A N 1
ATOM 751 C CA . GLU A 1 94 ? 13.320 -6.263 -43.572 1.00 91.88 94 GLU A CA 1
ATOM 752 C C . GLU A 1 94 ? 14.246 -5.441 -44.476 1.00 91.88 94 GLU A C 1
ATOM 754 O O . GLU A 1 94 ? 14.213 -5.587 -45.695 1.00 91.88 94 GLU A O 1
ATOM 759 N N . THR A 1 95 ? 15.130 -4.624 -43.902 1.00 90.00 95 THR A N 1
ATOM 760 C CA . THR A 1 95 ? 16.075 -3.804 -44.684 1.00 90.00 95 THR A CA 1
ATOM 761 C C . THR A 1 95 ? 17.096 -4.640 -45.455 1.00 90.00 95 THR A C 1
ATOM 763 O O . THR A 1 95 ? 17.373 -4.344 -46.614 1.00 90.00 95 THR A O 1
ATOM 766 N N . VAL A 1 96 ? 17.616 -5.720 -44.867 1.00 85.69 96 VAL A N 1
ATOM 767 C CA . VAL A 1 96 ? 18.534 -6.648 -45.548 1.00 85.69 96 VAL A CA 1
ATOM 768 C C . VAL A 1 96 ? 17.831 -7.414 -46.673 1.00 85.69 96 VAL A C 1
ATOM 770 O O . VAL A 1 96 ? 18.449 -7.656 -47.708 1.00 85.69 96 VAL A O 1
ATOM 773 N N . MET A 1 97 ? 16.551 -7.769 -46.511 1.00 74.94 97 MET A N 1
ATOM 774 C CA . MET A 1 97 ? 15.762 -8.387 -47.585 1.00 74.94 97 MET A CA 1
ATOM 775 C C . MET A 1 97 ? 15.431 -7.421 -48.727 1.00 74.94 97 MET A C 1
ATOM 777 O O . MET A 1 97 ? 15.315 -7.873 -49.855 1.00 74.94 97 MET A O 1
ATOM 781 N N . VAL A 1 98 ? 15.288 -6.119 -48.460 1.00 77.06 98 VAL A N 1
ATOM 782 C CA . VAL A 1 98 ? 15.006 -5.104 -49.495 1.00 77.06 98 VAL A CA 1
ATOM 783 C C . VAL A 1 98 ? 16.258 -4.711 -50.288 1.00 77.06 98 VAL A C 1
ATOM 785 O O . VAL A 1 98 ? 16.156 -4.312 -51.444 1.00 77.06 98 VAL A O 1
ATOM 788 N N . ILE A 1 99 ? 17.444 -4.802 -49.679 1.00 68.94 99 ILE A N 1
ATOM 789 C CA . ILE A 1 99 ? 18.722 -4.458 -50.328 1.00 68.94 99 ILE A CA 1
ATOM 790 C C . ILE A 1 99 ? 19.246 -5.603 -51.224 1.00 68.94 99 ILE A C 1
ATOM 792 O O . ILE A 1 99 ? 20.140 -5.373 -52.041 1.00 68.94 99 ILE A O 1
ATOM 796 N N . ARG A 1 100 ? 18.708 -6.821 -51.091 1.00 54.91 100 ARG A N 1
ATOM 797 C CA . ARG A 1 100 ? 19.085 -7.996 -51.890 1.00 54.91 100 ARG A CA 1
ATOM 798 C C . ARG A 1 100 ? 18.134 -8.215 -53.062 1.00 54.91 100 ARG A C 1
ATOM 800 O O . ARG A 1 100 ? 18.648 -8.613 -54.129 1.00 54.91 100 ARG A O 1
#

Sequence (100 aa):
MLLWQQFCVAHIMESTQSRPMLHACPLPDSKCRFLGWFDLPMCDRAKAIIPGLLKSMNNLKLSAFVYYNGQFMNLVPRIIMYGILSYLIVVIMETVMVIR

Foldseek 3Di:
DPVVVVVLVVC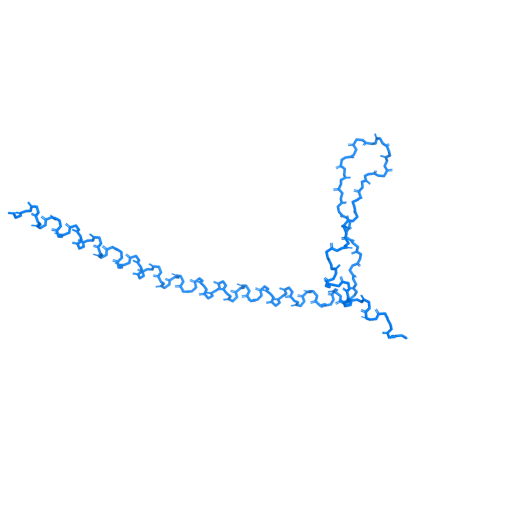VVVVVPDQFDFDDDPDPPDPDPDTDGHDDDDDPVCVVVVVVVVVVVVVVVVVVVCVVVVVCVVVVVVVVVVVVVVVVVVVVVVVVVVVD

pLDDT: mean 75.6, std 18.05, range [38.31, 96.62]

Organism: Lactuca sativa (NCBI:txid4236)

Radius of gyration: 30.09 Å; chains: 1; bounding box: 62×38×85 Å

Secondary structure (DSSP, 8-state):
--SHHHHHHHHHHTTTS-PPEEEEPSSTT-----EEEEPPPPPHHHHHHHHHHHHHHHHHHHHHHHHHHHHHHHHHHHHHHHHHHHHHHHHHHHHHHHH-